Protein AF-A0A7W8EMI9-F1 (afdb_monomer)

Foldseek 3Di:
DDDPVVVVVVVVVVVVVVVVVVVVVVVVVVVVVVVVVVVVVVVVVVVVVLVVQLVVLVVQLVVCVVVVHPCSNVSNVVSCVVVVNDDDPPDDPVNVVVVVVQVVCVVVVNRPPPPDDPDDWDADPVPRDIDDDDDDDDDPPPQQADPPHGDGPDPPDDDDDPDDDDDDD

Radius of gyration: 30.93 Å; Cα contacts (8 Å, |Δi|>4): 67; chains: 1; bounding box: 79×54×85 Å

Secondary structure (DSSP, 8-state):
---HHHHHHHHHHHHHHHHHHHHHHHHHHHHHHHHHHHHHHHHHHHHHHHHHHHHHHHHHHHHHHHTT-S-TTHHHHHHHHHTT-SPPTT--HHHHHHHHHHHHHHHTT--------SS-EEE-TTT--EEE--SS-----SS-B-TTT--B--SSS------------

Solvent-accessible surface area (backbone atoms only — not comparable to full-atom values): 10475 Å² total; per-residue (Å²): 132,87,59,66,69,61,56,50,54,51,50,53,51,51,51,53,52,49,53,53,48,55,51,50,53,51,50,51,54,49,53,51,53,51,50,52,53,51,54,49,51,51,51,50,52,50,54,51,52,53,50,52,52,50,51,49,23,48,53,50,22,57,52,29,49,78,71,65,48,97,62,29,58,54,53,40,50,50,50,29,51,76,69,71,63,55,83,57,91,90,65,49,70,70,55,56,51,50,53,50,52,53,50,48,21,56,75,70,71,49,61,69,82,79,78,67,74,95,74,74,71,52,64,39,89,89,76,64,52,73,48,77,66,90,67,94,75,90,70,79,63,90,64,53,42,42,94,86,75,63,49,71,70,71,93,84,69,88,78,85,79,83,81,82,80,81,83,80,130

pLDDT: mean 76.9, std 22.81, range [31.03, 98.5]

Sequence (169 aa):
MMSRARFDGLREHAQAALLVHEAAELAGIVDELLAEVASSRVRESLTRADYIALLAAARATIAADGCGEAAPLTFVRWELERHGQLPADGVTAARVLADAAATRALLDGSLPDVVCPPGVGWSCRGCGHAMLTAGIDVQPPESRLCPRCAHPADSSQTGVRLVRMEVGT

Mean predicted aligned error: 16.59 Å

Organism: NCBI:txid714136

Structure (mmCIF, N/CA/C/O backbone):
data_AF-A0A7W8EMI9-F1
#
_entry.id   AF-A0A7W8EMI9-F1
#
loop_
_atom_site.group_PDB
_atom_site.id
_atom_site.type_symbol
_atom_site.label_atom_id
_atom_site.label_alt_id
_atom_site.label_comp_id
_atom_site.label_asym_id
_atom_site.label_entity_id
_atom_site.label_seq_id
_atom_site.pdbx_PDB_ins_code
_atom_site.Cartn_x
_atom_site.Cartn_y
_atom_site.Cartn_z
_atom_site.occupancy
_atom_site.B_iso_or_equiv
_atom_site.auth_seq_id
_atom_site.auth_comp_id
_atom_site.auth_asym_id
_atom_site.auth_atom_id
_atom_site.pdbx_PDB_model_num
ATOM 1 N N . MET A 1 1 ? 45.961 6.558 -57.500 1.00 53.00 1 MET A N 1
ATOM 2 C CA . MET A 1 1 ? 44.549 6.130 -57.584 1.00 53.00 1 MET A CA 1
ATOM 3 C C . MET A 1 1 ? 44.347 5.016 -56.562 1.00 53.00 1 MET A C 1
ATOM 5 O O . MET A 1 1 ? 44.874 3.931 -56.757 1.00 53.00 1 MET A O 1
ATOM 9 N N . MET A 1 2 ? 43.737 5.311 -55.410 1.00 61.94 2 MET A N 1
ATOM 10 C CA . MET A 1 2 ? 43.424 4.289 -54.394 1.00 61.94 2 MET A CA 1
ATOM 11 C C . MET A 1 2 ? 42.338 3.349 -54.952 1.00 61.94 2 MET A C 1
ATOM 13 O O . MET A 1 2 ? 41.381 3.831 -55.556 1.00 61.94 2 MET A O 1
ATOM 17 N N . SER A 1 3 ? 42.500 2.028 -54.811 1.00 84.38 3 SER A N 1
ATOM 18 C CA . SER A 1 3 ? 41.587 1.038 -55.403 1.00 84.38 3 SER A CA 1
ATOM 19 C C . SER A 1 3 ? 40.252 0.981 -54.650 1.00 84.38 3 SER A C 1
ATOM 21 O O . SER A 1 3 ? 40.224 0.997 -53.421 1.00 84.38 3 SER A O 1
ATOM 23 N N . ARG A 1 4 ? 39.136 0.892 -55.389 1.00 81.06 4 ARG A N 1
ATOM 24 C CA . ARG A 1 4 ? 37.766 0.774 -54.842 1.00 81.06 4 ARG A CA 1
ATOM 25 C C . ARG A 1 4 ? 37.643 -0.327 -53.780 1.00 81.06 4 ARG A C 1
ATOM 27 O O . ARG A 1 4 ? 37.113 -0.065 -52.713 1.00 81.06 4 ARG A O 1
ATOM 34 N N . ALA A 1 5 ? 38.293 -1.471 -54.003 1.00 83.75 5 ALA A N 1
ATOM 35 C CA . ALA A 1 5 ? 38.333 -2.591 -53.061 1.00 83.75 5 ALA A CA 1
ATOM 36 C C . ALA A 1 5 ? 38.837 -2.218 -51.651 1.00 83.75 5 ALA A C 1
ATOM 38 O O . ALA A 1 5 ? 38.376 -2.777 -50.661 1.00 83.75 5 ALA A O 1
ATOM 39 N N . ARG A 1 6 ? 39.763 -1.254 -51.528 1.00 85.19 6 ARG A N 1
ATOM 40 C CA . ARG A 1 6 ? 40.235 -0.789 -50.215 1.00 85.19 6 ARG A CA 1
ATOM 41 C C . ARG A 1 6 ? 39.171 0.034 -49.488 1.00 85.19 6 ARG A C 1
ATOM 43 O O . ARG A 1 6 ? 39.047 -0.073 -48.273 1.00 85.19 6 ARG A O 1
ATOM 50 N N . PHE A 1 7 ? 38.436 0.871 -50.215 1.00 81.88 7 PHE A N 1
ATOM 51 C CA . PHE A 1 7 ? 37.356 1.665 -49.632 1.00 81.88 7 PHE A CA 1
ATOM 52 C C . PHE A 1 7 ? 36.160 0.796 -49.250 1.00 81.88 7 PHE A C 1
ATOM 54 O O . PHE A 1 7 ? 35.588 1.017 -48.187 1.00 81.88 7 PHE A O 1
ATOM 61 N N . ASP A 1 8 ? 35.838 -0.217 -50.055 1.00 89.62 8 ASP A N 1
ATOM 62 C CA . ASP A 1 8 ? 34.774 -1.174 -49.741 1.00 89.62 8 ASP A CA 1
ATOM 63 C C . ASP A 1 8 ? 35.103 -1.958 -48.458 1.00 89.62 8 ASP A C 1
ATOM 65 O O . ASP A 1 8 ? 34.282 -1.997 -47.545 1.00 89.62 8 ASP A O 1
ATOM 69 N N . GLY A 1 9 ? 36.347 -2.431 -48.294 1.00 88.81 9 GLY A N 1
ATOM 70 C CA . GLY A 1 9 ? 36.781 -3.077 -47.046 1.00 88.81 9 GLY A CA 1
ATOM 71 C C . GLY A 1 9 ? 36.742 -2.155 -45.815 1.00 88.81 9 GLY A C 1
ATOM 72 O O . GLY A 1 9 ? 36.402 -2.594 -44.718 1.00 88.81 9 GLY A O 1
ATOM 73 N N . LEU A 1 10 ? 37.034 -0.857 -45.978 1.00 86.88 10 LEU A N 1
ATOM 74 C CA . LEU A 1 10 ? 36.871 0.127 -44.897 1.00 86.88 10 LEU A CA 1
ATOM 75 C C . LEU A 1 10 ? 35.396 0.361 -44.553 1.00 86.88 10 LEU A C 1
ATOM 77 O O . LEU A 1 10 ? 35.065 0.514 -43.378 1.00 86.88 10 LEU A O 1
ATOM 81 N N . ARG A 1 11 ? 34.513 0.383 -45.557 1.00 86.94 11 ARG A N 1
ATOM 82 C CA . ARG A 1 11 ? 33.068 0.537 -45.357 1.00 86.94 11 ARG A CA 1
ATOM 83 C C . ARG A 1 11 ? 32.489 -0.660 -44.610 1.00 86.94 11 ARG A C 1
ATOM 85 O O . ARG A 1 11 ? 31.764 -0.452 -43.643 1.00 86.94 11 ARG A O 1
ATOM 92 N N . GLU A 1 12 ? 32.831 -1.875 -45.020 1.00 92.62 12 GLU A N 1
ATOM 93 C CA . GLU A 1 12 ? 32.396 -3.106 -44.350 1.00 92.62 12 GLU A CA 1
ATOM 94 C C . GLU A 1 12 ? 32.864 -3.138 -42.893 1.00 92.62 12 GLU A C 1
ATOM 96 O O . GLU A 1 12 ? 32.072 -3.405 -41.990 1.00 92.62 12 GLU A O 1
ATOM 101 N N . HIS A 1 13 ? 34.126 -2.781 -42.642 1.00 87.69 13 HIS A N 1
ATOM 102 C CA . HIS A 1 13 ? 34.658 -2.720 -41.284 1.00 87.69 13 HIS A CA 1
ATOM 103 C C . HIS A 1 13 ? 33.949 -1.664 -40.423 1.00 87.69 13 HIS A C 1
ATOM 105 O O . HIS A 1 13 ? 33.586 -1.944 -39.282 1.00 87.69 13 HIS A O 1
ATOM 111 N N . ALA A 1 14 ? 33.702 -0.467 -40.967 1.00 85.06 14 ALA A N 1
ATOM 112 C CA . ALA A 1 14 ? 32.978 0.590 -40.262 1.00 85.06 14 ALA A CA 1
ATOM 113 C C . ALA A 1 14 ? 31.526 0.191 -39.946 1.00 85.06 14 ALA A C 1
ATOM 115 O O . ALA A 1 14 ? 31.039 0.470 -38.853 1.00 85.06 14 ALA A O 1
ATOM 116 N N . GLN A 1 15 ? 30.847 -0.493 -40.870 1.00 91.38 15 GLN A N 1
ATOM 117 C CA . GLN A 1 15 ? 29.494 -1.009 -40.647 1.00 91.38 15 GLN A CA 1
ATOM 118 C C . GLN A 1 15 ? 29.471 -2.098 -39.570 1.00 91.38 15 GLN A C 1
ATOM 120 O O . GLN A 1 15 ? 28.616 -2.061 -38.689 1.00 91.38 15 GLN A O 1
ATOM 125 N N . ALA A 1 16 ? 30.427 -3.030 -39.596 1.00 91.00 16 ALA A N 1
ATOM 126 C CA . ALA A 1 16 ? 30.549 -4.049 -38.559 1.00 91.00 16 ALA A CA 1
ATOM 127 C C . ALA A 1 16 ? 30.807 -3.426 -37.176 1.00 91.00 16 ALA A C 1
ATOM 129 O O . ALA A 1 16 ? 30.185 -3.829 -36.196 1.00 91.00 16 ALA A O 1
ATOM 130 N N . ALA A 1 17 ? 31.673 -2.412 -37.098 1.00 88.94 17 ALA A N 1
ATOM 131 C CA . ALA A 1 17 ? 31.949 -1.700 -35.852 1.00 88.94 17 ALA A CA 1
ATOM 132 C C . ALA A 1 17 ? 30.714 -0.957 -35.313 1.00 88.94 17 ALA A C 1
ATOM 134 O O . ALA A 1 17 ? 30.456 -1.008 -34.111 1.00 88.94 17 ALA A O 1
ATOM 135 N N . LEU A 1 18 ? 29.931 -0.314 -36.189 1.00 90.69 18 LEU A N 1
ATOM 136 C CA . LEU A 1 18 ? 28.692 0.365 -35.800 1.00 90.69 18 LEU A CA 1
ATOM 137 C C . LEU A 1 18 ? 27.659 -0.623 -35.242 1.00 90.69 18 LEU A C 1
ATOM 139 O O . LEU A 1 18 ? 27.117 -0.379 -34.173 1.00 90.69 18 LEU A O 1
ATOM 143 N N . LEU A 1 19 ? 27.449 -1.763 -35.906 1.00 92.44 19 LEU A N 1
ATOM 144 C CA . LEU A 1 19 ? 26.511 -2.790 -35.437 1.00 92.44 19 LEU A CA 1
ATOM 145 C C . LEU A 1 19 ? 26.901 -3.354 -34.066 1.00 92.44 19 LEU A C 1
ATOM 147 O O . LEU A 1 19 ? 26.037 -3.598 -33.230 1.00 92.44 19 LEU A O 1
ATOM 151 N N . VAL A 1 20 ? 28.200 -3.554 -33.817 1.00 92.94 20 VAL A N 1
ATOM 152 C CA . VAL A 1 20 ? 28.690 -3.987 -32.499 1.00 92.94 20 VAL A CA 1
ATOM 153 C C . VAL A 1 20 ? 28.437 -2.910 -31.443 1.00 92.94 20 VAL A C 1
ATOM 155 O O . VAL A 1 20 ? 28.056 -3.244 -30.324 1.00 92.94 20 VAL A O 1
ATOM 158 N N . HIS A 1 21 ? 28.620 -1.634 -31.788 1.00 92.44 21 HIS A N 1
ATOM 159 C CA . HIS A 1 21 ? 28.352 -0.526 -30.875 1.00 92.44 21 HIS A CA 1
ATOM 160 C C . HIS A 1 21 ? 26.860 -0.405 -30.538 1.00 92.44 21 HIS A C 1
ATOM 162 O O . HIS A 1 21 ? 26.515 -0.376 -29.361 1.00 92.44 21 HIS A O 1
ATOM 168 N N . GLU A 1 22 ? 25.987 -0.429 -31.547 1.00 93.94 22 GLU A N 1
ATOM 169 C CA . GLU A 1 22 ? 24.529 -0.404 -31.372 1.00 93.94 22 GLU A CA 1
ATOM 170 C C . GLU A 1 22 ? 24.042 -1.611 -30.556 1.00 93.94 22 GLU A C 1
ATOM 17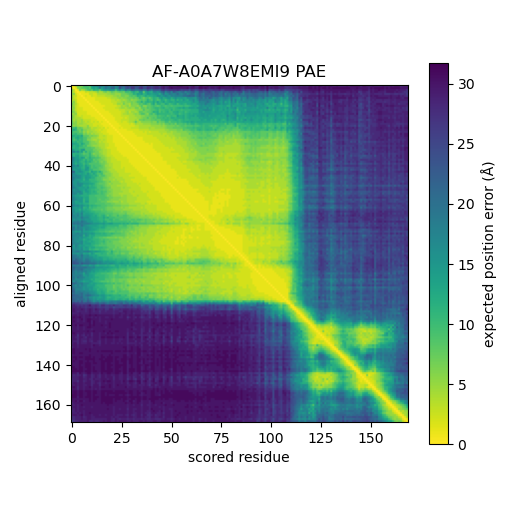2 O O . GLU A 1 22 ? 23.210 -1.471 -29.660 1.00 93.94 22 GLU A O 1
ATOM 177 N N . ALA A 1 23 ? 24.592 -2.805 -30.809 1.00 94.44 23 ALA A N 1
ATOM 178 C CA . ALA A 1 23 ? 24.267 -3.999 -30.033 1.00 94.44 23 ALA A CA 1
ATOM 179 C C . ALA A 1 23 ? 24.721 -3.885 -28.570 1.00 94.44 23 ALA A C 1
ATOM 181 O O . ALA A 1 23 ? 24.005 -4.333 -27.676 1.00 94.44 23 ALA A O 1
ATOM 182 N N . ALA A 1 24 ? 25.887 -3.286 -28.315 1.00 94.38 24 ALA A N 1
ATOM 183 C CA . ALA A 1 24 ? 26.381 -3.055 -26.961 1.00 94.38 24 ALA A CA 1
ATOM 184 C C . ALA A 1 24 ? 25.537 -2.014 -26.211 1.00 94.38 24 ALA A C 1
ATOM 186 O O . ALA A 1 24 ? 25.243 -2.206 -25.033 1.00 94.38 24 ALA A O 1
ATOM 187 N N . GLU A 1 25 ? 25.113 -0.945 -26.888 1.00 95.94 25 GLU A N 1
ATOM 188 C CA . GLU A 1 25 ? 24.206 0.055 -26.319 1.00 95.94 25 GLU A CA 1
ATOM 189 C C . GLU A 1 25 ? 22.853 -0.572 -25.964 1.00 95.94 25 GLU A C 1
ATOM 191 O O . GLU A 1 25 ? 22.386 -0.442 -24.832 1.00 95.94 25 GLU A O 1
ATOM 196 N N . LEU A 1 26 ? 22.264 -1.336 -26.890 1.00 96.69 26 LEU A N 1
ATOM 197 C CA . LEU A 1 26 ? 21.006 -2.035 -26.643 1.00 96.69 26 LEU A CA 1
ATOM 198 C C . LEU A 1 26 ? 21.131 -3.048 -25.498 1.00 96.69 26 LEU A C 1
ATOM 200 O O . LEU A 1 26 ? 20.230 -3.136 -24.667 1.00 96.69 26 LEU A O 1
ATOM 204 N N . ALA A 1 27 ? 22.238 -3.791 -25.428 1.00 96.50 27 ALA A N 1
ATOM 205 C CA . ALA A 1 27 ? 22.502 -4.704 -24.319 1.00 96.50 27 ALA A CA 1
ATOM 206 C C . ALA A 1 27 ? 22.577 -3.958 -22.978 1.00 96.50 27 ALA A C 1
ATOM 208 O O . ALA A 1 27 ? 21.964 -4.401 -22.011 1.00 96.50 27 ALA A O 1
ATOM 209 N N . GLY A 1 28 ? 23.237 -2.795 -22.941 1.00 97.38 28 GLY A N 1
ATOM 210 C CA . GLY A 1 28 ? 23.291 -1.946 -21.750 1.00 97.38 28 GLY A CA 1
ATOM 211 C C . GLY A 1 28 ? 21.908 -1.482 -21.285 1.00 97.38 28 GLY A C 1
ATOM 212 O O . GLY A 1 28 ? 21.595 -1.589 -20.101 1.00 97.38 28 GLY A O 1
ATOM 213 N N . ILE A 1 29 ? 21.052 -1.047 -22.215 1.00 97.62 29 ILE A N 1
ATOM 214 C CA . ILE A 1 29 ? 19.664 -0.660 -21.908 1.00 97.62 29 ILE A CA 1
ATOM 215 C C . ILE A 1 29 ? 18.869 -1.857 -21.370 1.00 97.62 29 ILE A C 1
ATOM 217 O O . ILE A 1 29 ? 18.119 -1.728 -20.403 1.00 97.62 29 ILE A O 1
ATOM 221 N N . VAL A 1 30 ? 19.016 -3.035 -21.983 1.00 97.88 30 VAL A N 1
ATOM 222 C CA . VAL A 1 30 ? 18.334 -4.251 -21.520 1.00 97.88 30 VAL A CA 1
ATOM 223 C C . VAL A 1 30 ? 18.779 -4.618 -20.104 1.00 97.88 30 VAL A C 1
ATOM 225 O O . VAL A 1 30 ? 17.923 -4.924 -19.276 1.00 97.88 30 VAL A O 1
ATOM 228 N N . ASP A 1 31 ? 20.074 -4.547 -19.801 1.00 98.12 31 ASP A N 1
ATOM 229 C CA . ASP A 1 31 ? 20.599 -4.835 -18.464 1.00 98.12 31 ASP A CA 1
ATOM 230 C C . ASP A 1 31 ? 20.073 -3.847 -17.411 1.00 98.12 31 ASP A C 1
ATOM 232 O O . ASP A 1 31 ? 19.679 -4.266 -16.318 1.00 98.12 31 ASP A O 1
ATOM 236 N N . GLU A 1 32 ? 19.993 -2.556 -17.744 1.00 98.12 32 GLU A N 1
ATOM 237 C CA . GLU A 1 32 ? 19.403 -1.534 -16.873 1.00 98.12 32 GLU A CA 1
ATOM 238 C C . GLU A 1 32 ? 17.922 -1.830 -16.586 1.00 98.12 32 GLU A C 1
ATOM 240 O O . GLU A 1 32 ? 17.515 -1.916 -15.424 1.00 98.12 32 GLU A O 1
ATOM 245 N N . LEU A 1 33 ? 17.127 -2.104 -17.624 1.00 98.25 33 LEU A N 1
ATOM 246 C CA . LEU A 1 33 ? 15.710 -2.448 -17.472 1.00 98.25 33 LEU A CA 1
ATOM 247 C C . LEU A 1 33 ? 15.511 -3.740 -16.665 1.00 98.25 33 LEU A C 1
ATOM 249 O O . LEU A 1 33 ? 14.596 -3.835 -15.841 1.00 98.25 33 LEU A O 1
ATOM 253 N N . LEU A 1 34 ? 16.364 -4.747 -16.864 1.00 98.31 34 LEU A N 1
ATOM 254 C CA . LEU A 1 34 ? 16.325 -5.981 -16.078 1.00 98.31 34 LEU A CA 1
ATOM 255 C C . LEU A 1 34 ? 16.650 -5.717 -14.603 1.00 98.31 34 LEU A C 1
ATOM 257 O O . LEU A 1 34 ? 15.984 -6.282 -13.727 1.00 98.31 34 LEU A O 1
ATOM 261 N N . ALA A 1 35 ? 17.613 -4.840 -14.315 1.00 97.75 35 ALA A N 1
ATOM 262 C CA . ALA A 1 35 ? 17.936 -4.432 -12.952 1.00 97.75 35 ALA A CA 1
ATOM 263 C C . ALA A 1 35 ? 16.763 -3.688 -12.287 1.00 97.75 35 ALA A C 1
ATOM 265 O O . ALA A 1 35 ? 16.419 -3.977 -11.134 1.00 97.75 35 ALA A O 1
ATOM 266 N N . GLU A 1 36 ? 16.087 -2.794 -13.009 1.00 98.25 36 GLU A N 1
ATOM 267 C CA . GLU A 1 36 ? 14.900 -2.089 -12.513 1.00 98.25 36 GLU A CA 1
ATOM 268 C C . GLU A 1 36 ? 13.725 -3.032 -12.227 1.00 98.25 36 GLU A C 1
ATOM 270 O O . GLU A 1 36 ? 13.061 -2.917 -11.186 1.00 98.25 36 GLU A O 1
ATOM 275 N N . VAL A 1 37 ? 13.480 -4.002 -13.114 1.00 98.50 37 VAL A N 1
ATOM 276 C CA . VAL A 1 37 ? 12.451 -5.033 -12.915 1.00 98.50 37 VAL A CA 1
ATOM 277 C C . VAL A 1 37 ? 12.785 -5.893 -11.701 1.00 98.50 37 VAL A C 1
ATOM 279 O O . VAL A 1 37 ? 11.902 -6.162 -10.881 1.00 98.50 37 VAL A O 1
ATOM 282 N N . ALA A 1 38 ? 14.045 -6.303 -11.544 1.00 97.88 38 ALA A N 1
ATOM 283 C CA . ALA A 1 38 ? 14.481 -7.077 -10.387 1.00 97.88 38 ALA A CA 1
ATOM 284 C C . ALA A 1 38 ? 14.274 -6.294 -9.079 1.00 97.88 38 ALA A C 1
ATOM 286 O O . ALA A 1 38 ? 13.650 -6.806 -8.147 1.00 97.88 38 ALA A O 1
ATOM 287 N N . SER A 1 39 ? 14.707 -5.031 -9.034 1.00 97.44 39 SER A N 1
ATOM 288 C CA . SER A 1 39 ? 14.505 -4.137 -7.886 1.00 97.44 39 SER A CA 1
ATOM 289 C C . SER A 1 39 ? 13.020 -3.951 -7.552 1.00 97.44 39 SER A C 1
ATOM 291 O O . SER A 1 39 ? 12.605 -4.027 -6.392 1.00 97.44 39 SER A O 1
ATOM 293 N N . SER A 1 40 ? 12.180 -3.774 -8.571 1.00 97.50 40 SER A N 1
ATOM 294 C CA . SER A 1 40 ? 10.737 -3.605 -8.390 1.00 97.50 40 SER A CA 1
ATOM 295 C C . SER A 1 40 ? 10.066 -4.869 -7.855 1.00 97.50 40 SER A C 1
ATOM 297 O O . SER A 1 40 ? 9.261 -4.767 -6.932 1.00 97.50 40 SER A O 1
ATOM 299 N N . ARG A 1 41 ? 10.461 -6.057 -8.326 1.00 97.56 41 ARG A N 1
ATOM 300 C CA . ARG A 1 41 ? 9.962 -7.340 -7.798 1.00 97.56 41 ARG A CA 1
ATOM 301 C C . ARG A 1 41 ? 10.375 -7.588 -6.351 1.00 97.56 41 ARG A C 1
ATOM 303 O O . ARG A 1 41 ? 9.588 -8.139 -5.582 1.00 97.56 41 ARG A O 1
ATOM 310 N N . VAL A 1 42 ? 11.587 -7.188 -5.967 1.00 98.12 42 VAL A N 1
ATOM 311 C CA . VAL A 1 42 ? 12.032 -7.271 -4.567 1.00 98.12 42 VAL A CA 1
ATOM 312 C C . VAL A 1 42 ? 11.172 -6.363 -3.691 1.00 98.12 42 VAL A C 1
ATOM 314 O O . VAL A 1 42 ? 10.633 -6.830 -2.690 1.00 98.12 42 VAL A O 1
ATOM 317 N N . ARG A 1 43 ? 10.973 -5.100 -4.091 1.00 97.69 43 ARG A N 1
ATOM 318 C CA . ARG A 1 43 ? 10.104 -4.163 -3.359 1.00 97.69 43 ARG A CA 1
ATOM 319 C C . ARG A 1 43 ? 8.670 -4.676 -3.249 1.00 97.69 43 ARG A C 1
ATOM 321 O O . ARG A 1 43 ? 8.124 -4.679 -2.154 1.00 97.69 43 ARG A O 1
ATOM 328 N N . GLU A 1 44 ? 8.097 -5.173 -4.343 1.00 97.94 44 GLU A N 1
ATOM 329 C CA . GLU A 1 44 ? 6.760 -5.777 -4.345 1.00 97.94 44 GLU A CA 1
ATOM 330 C C . GLU A 1 44 ? 6.677 -6.953 -3.367 1.00 97.94 44 GLU A C 1
ATOM 332 O O . GLU A 1 44 ? 5.746 -7.030 -2.569 1.00 97.94 44 GLU A O 1
ATOM 337 N N . SER A 1 45 ? 7.664 -7.853 -3.396 1.00 98.19 45 SER A N 1
ATOM 338 C CA . SER A 1 45 ? 7.692 -9.026 -2.518 1.00 98.19 45 SER A CA 1
ATOM 339 C C . SER A 1 45 ? 7.743 -8.629 -1.042 1.00 98.19 45 SER A C 1
ATOM 341 O O . SER A 1 45 ? 7.029 -9.220 -0.232 1.00 98.19 45 SER A O 1
ATOM 343 N N . LEU A 1 46 ? 8.535 -7.607 -0.702 1.00 96.75 46 LEU A N 1
ATOM 344 C CA . LEU A 1 46 ? 8.608 -7.059 0.654 1.00 96.75 46 LEU A CA 1
ATOM 345 C C . LEU A 1 46 ? 7.278 -6.418 1.068 1.00 96.75 46 LEU A C 1
ATOM 347 O O . LEU A 1 46 ? 6.703 -6.815 2.076 1.00 96.75 46 LEU A O 1
ATOM 351 N N . THR A 1 47 ? 6.724 -5.520 0.249 1.00 96.06 47 THR A N 1
ATOM 352 C CA . THR A 1 47 ? 5.429 -4.879 0.534 1.00 96.06 47 THR A CA 1
ATOM 353 C C . THR A 1 47 ? 4.299 -5.901 0.662 1.00 96.06 47 THR A C 1
ATOM 355 O O . THR A 1 47 ? 3.421 -5.759 1.513 1.00 96.06 47 THR A O 1
ATOM 358 N N . ARG A 1 48 ? 4.314 -6.962 -0.150 1.00 97.69 48 ARG A N 1
ATOM 359 C CA . ARG A 1 48 ? 3.329 -8.042 -0.068 1.00 97.69 48 ARG A CA 1
ATOM 360 C C . ARG A 1 48 ? 3.456 -8.825 1.236 1.00 97.69 48 ARG A C 1
ATOM 362 O O . ARG A 1 48 ? 2.431 -9.170 1.819 1.00 97.69 48 ARG A O 1
ATOM 369 N N . ALA A 1 49 ? 4.678 -9.109 1.681 1.00 96.62 49 ALA A N 1
ATOM 370 C CA . ALA A 1 49 ? 4.914 -9.774 2.958 1.00 96.62 49 ALA A CA 1
ATOM 371 C C . ALA A 1 49 ? 4.405 -8.919 4.130 1.00 96.62 49 ALA A C 1
ATOM 373 O O . ALA A 1 49 ? 3.650 -9.426 4.960 1.00 96.62 49 ALA A O 1
ATOM 374 N N . ASP A 1 50 ? 4.727 -7.624 4.133 1.00 95.38 50 ASP A N 1
ATOM 375 C CA . ASP A 1 50 ? 4.280 -6.671 5.156 1.00 95.38 50 ASP A CA 1
ATOM 376 C C . ASP A 1 50 ? 2.746 -6.561 5.190 1.00 95.38 50 ASP A C 1
ATOM 378 O O . ASP A 1 50 ? 2.124 -6.647 6.251 1.00 95.38 50 ASP A O 1
ATOM 382 N N . TYR A 1 51 ? 2.104 -6.463 4.020 1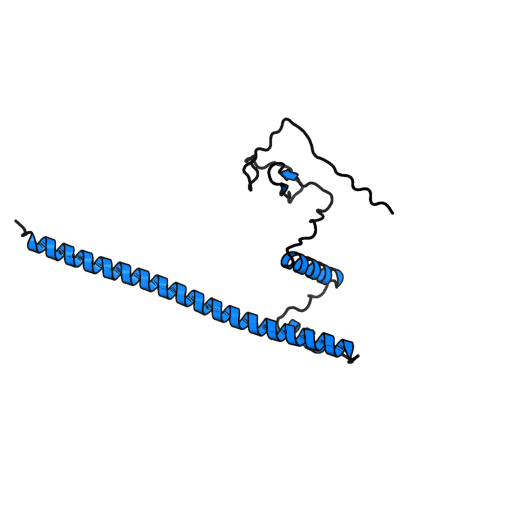.00 95.19 51 TYR A N 1
ATOM 383 C CA . TYR A 1 51 ? 0.644 -6.439 3.919 1.00 95.19 51 TYR A CA 1
ATOM 384 C C . TYR A 1 51 ? -0.003 -7.712 4.481 1.00 95.19 51 TYR A C 1
ATOM 386 O O . TYR A 1 51 ? -1.000 -7.634 5.200 1.00 95.19 51 TYR A O 1
ATOM 394 N N . ILE A 1 52 ? 0.549 -8.889 4.169 1.00 97.75 52 ILE A N 1
ATOM 395 C CA . ILE A 1 52 ? 0.029 -10.165 4.677 1.00 97.75 52 ILE A CA 1
ATOM 396 C C . ILE A 1 52 ? 0.143 -10.224 6.205 1.00 97.75 52 ILE A C 1
ATOM 398 O O . ILE A 1 52 ? -0.809 -10.661 6.856 1.00 97.75 52 ILE A O 1
ATOM 402 N N . ALA A 1 53 ? 1.264 -9.770 6.773 1.00 96.56 53 ALA A N 1
ATOM 403 C CA . ALA A 1 53 ? 1.468 -9.727 8.219 1.00 96.56 53 ALA A CA 1
ATOM 404 C C . ALA A 1 53 ? 0.447 -8.801 8.901 1.00 96.56 53 ALA A C 1
ATOM 406 O O . ALA A 1 53 ? -0.284 -9.230 9.798 1.00 96.56 53 ALA A O 1
ATOM 407 N N . LEU A 1 54 ? 0.292 -7.574 8.392 1.00 96.75 54 LEU A N 1
ATOM 408 C CA . LEU A 1 54 ? -0.674 -6.610 8.921 1.00 96.75 54 LEU A CA 1
ATOM 409 C C . LEU A 1 54 ? -2.124 -7.109 8.796 1.00 96.75 54 LEU A C 1
ATOM 411 O O . LEU A 1 54 ? -2.905 -6.989 9.743 1.00 96.75 54 LEU A O 1
ATOM 415 N N . LEU A 1 55 ? -2.495 -7.711 7.662 1.00 97.38 55 LEU A N 1
ATOM 416 C CA . LEU A 1 55 ? -3.828 -8.288 7.466 1.00 97.38 55 LEU A CA 1
ATOM 417 C C . LEU A 1 55 ? -4.089 -9.446 8.438 1.00 97.38 55 LEU A C 1
ATOM 419 O O . LEU A 1 55 ? -5.193 -9.562 8.977 1.00 97.38 55 LEU A O 1
ATOM 423 N N . ALA A 1 56 ? -3.095 -10.304 8.674 1.00 97.88 56 ALA A N 1
ATOM 424 C CA . ALA A 1 56 ? -3.202 -11.387 9.644 1.00 97.88 56 ALA A CA 1
ATOM 425 C C . ALA A 1 56 ? -3.397 -10.845 11.069 1.00 97.88 56 ALA A C 1
ATOM 427 O O . ALA A 1 56 ? -4.313 -11.293 11.764 1.00 97.88 56 ALA A O 1
ATOM 428 N N . ALA A 1 57 ? -2.618 -9.838 11.473 1.00 97.81 57 ALA A N 1
ATOM 429 C CA . ALA A 1 57 ? -2.754 -9.188 12.773 1.00 97.81 57 ALA A CA 1
ATOM 430 C C . ALA A 1 57 ? -4.123 -8.511 12.949 1.00 97.81 57 ALA A C 1
ATOM 432 O O . ALA A 1 57 ? -4.773 -8.700 13.977 1.00 97.81 57 ALA A O 1
ATOM 433 N N . ALA A 1 58 ? -4.614 -7.797 11.931 1.00 97.44 58 ALA A N 1
ATOM 434 C CA . ALA A 1 58 ? -5.937 -7.174 11.961 1.00 97.44 58 ALA A CA 1
ATOM 435 C C . ALA A 1 58 ? -7.057 -8.218 12.112 1.00 97.44 58 ALA A C 1
ATOM 437 O O . ALA A 1 58 ? -7.962 -8.050 12.930 1.00 97.44 58 ALA A O 1
ATOM 438 N N . ARG A 1 59 ? -6.980 -9.336 11.376 1.00 98.06 59 ARG A N 1
ATOM 439 C CA . ARG A 1 59 ? -7.945 -10.443 11.503 1.00 98.06 59 ARG A CA 1
ATOM 440 C C . ARG A 1 59 ? -7.900 -11.087 12.888 1.00 98.06 59 ARG A C 1
ATOM 442 O O . ARG A 1 59 ? -8.959 -11.379 13.439 1.00 98.06 59 ARG A O 1
ATOM 449 N N . ALA A 1 60 ? -6.707 -11.285 13.449 1.00 97.75 60 ALA A N 1
ATOM 450 C CA . ALA A 1 60 ? -6.540 -11.804 14.804 1.00 97.75 60 ALA A CA 1
ATOM 451 C C . ALA A 1 60 ? -7.164 -10.864 15.844 1.00 97.75 60 ALA A C 1
ATOM 453 O O . ALA A 1 60 ? -7.873 -11.324 16.734 1.00 97.75 60 ALA A O 1
ATOM 454 N N . THR A 1 61 ? -6.974 -9.553 15.687 1.00 97.81 61 THR A N 1
ATOM 455 C CA . THR A 1 61 ? -7.577 -8.540 16.556 1.00 97.81 61 THR A CA 1
ATOM 456 C C . THR A 1 61 ? -9.101 -8.576 16.531 1.00 97.81 61 THR A C 1
ATOM 458 O O . THR A 1 61 ? -9.710 -8.600 17.596 1.00 97.81 61 THR A O 1
ATOM 461 N N . ILE A 1 62 ? -9.725 -8.636 15.351 1.00 98.19 62 ILE A N 1
ATOM 462 C CA . ILE A 1 62 ? -11.192 -8.719 15.249 1.00 98.19 62 ILE A CA 1
ATOM 463 C C . ILE A 1 62 ? -11.725 -10.011 15.888 1.00 98.19 62 ILE A C 1
ATOM 465 O O . ILE A 1 62 ? -12.752 -9.988 16.561 1.00 98.19 62 ILE A O 1
ATOM 469 N N . ALA A 1 63 ? -11.025 -11.137 15.714 1.00 98.00 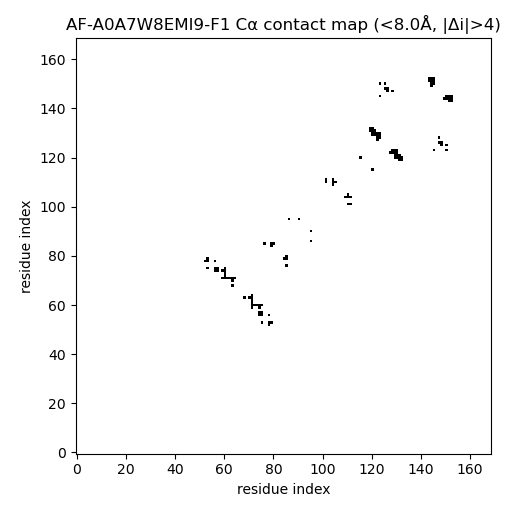63 ALA A N 1
ATOM 470 C CA . ALA A 1 63 ? -11.415 -12.400 16.340 1.00 98.00 63 ALA A CA 1
ATOM 471 C C . ALA A 1 63 ? -11.281 -12.358 17.873 1.00 98.00 63 ALA A C 1
ATOM 473 O O . ALA A 1 63 ? -12.188 -12.792 18.577 1.00 98.00 63 ALA A O 1
ATOM 474 N N . ALA A 1 64 ? -10.174 -11.814 18.386 1.00 97.00 64 ALA A N 1
ATOM 475 C CA . ALA A 1 64 ? -9.932 -11.670 19.819 1.00 97.00 64 ALA A CA 1
ATOM 476 C C . ALA A 1 64 ? -10.971 -10.752 20.484 1.00 97.00 64 ALA A C 1
ATOM 478 O O . ALA A 1 64 ? -11.486 -11.084 21.551 1.00 97.0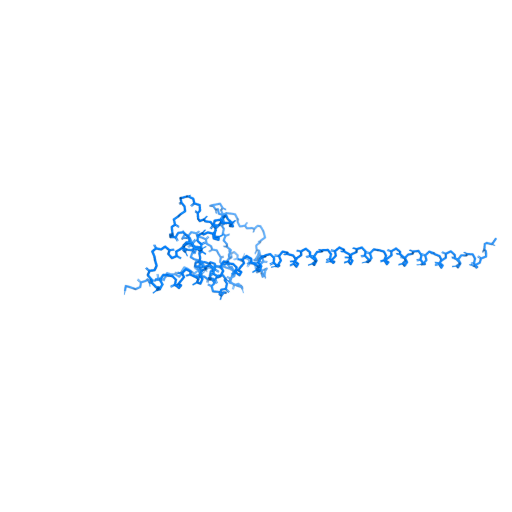0 64 ALA A O 1
ATOM 479 N N . ASP A 1 65 ? -11.320 -9.639 19.831 1.00 97.75 65 ASP A N 1
ATOM 480 C CA . ASP A 1 65 ? -12.356 -8.711 20.297 1.00 97.75 65 ASP A CA 1
ATOM 481 C C . ASP A 1 65 ? -13.729 -9.396 20.371 1.00 97.75 65 ASP A C 1
ATOM 483 O O . ASP A 1 65 ? -14.395 -9.356 21.404 1.00 97.75 65 ASP A O 1
ATOM 487 N N . GLY A 1 66 ? -14.103 -10.142 19.325 1.00 97.00 66 GLY A N 1
ATOM 488 C CA . GLY A 1 66 ? -15.351 -10.913 19.296 1.00 97.00 66 GLY A CA 1
ATOM 489 C C . GLY A 1 66 ? -15.449 -12.007 20.369 1.00 97.00 66 GLY A C 1
ATOM 490 O O . GLY A 1 66 ? -16.555 -12.366 20.772 1.00 97.00 66 GLY A O 1
ATOM 491 N N . CYS A 1 67 ? -14.315 -12.517 20.856 1.00 97.88 67 CYS A N 1
ATOM 492 C CA . CYS A 1 67 ? -14.244 -13.488 21.953 1.00 97.88 67 CYS A CA 1
ATOM 493 C C . CYS A 1 67 ? -14.134 -12.842 23.347 1.00 97.88 67 CYS A C 1
ATOM 495 O O . CYS A 1 67 ? -14.157 -13.564 24.343 1.00 97.88 67 CYS A O 1
ATOM 497 N N . GLY A 1 68 ? -14.015 -11.513 23.439 1.00 96.75 68 GLY A N 1
ATOM 498 C CA . GLY A 1 68 ? -13.854 -10.806 24.713 1.00 96.75 68 GLY A CA 1
ATOM 499 C C . GLY A 1 68 ? -12.482 -10.997 25.370 1.00 96.75 68 GLY A C 1
ATOM 500 O O . GLY A 1 68 ? -12.379 -10.935 26.595 1.00 96.75 68 GLY A O 1
ATOM 501 N N . GLU A 1 69 ? -11.433 -11.245 24.582 1.00 97.12 69 GLU A N 1
ATOM 502 C CA . GLU A 1 69 ? -10.058 -11.324 25.088 1.00 97.12 69 GLU A CA 1
ATOM 503 C C . GLU A 1 69 ? -9.626 -10.011 25.760 1.00 97.12 69 GLU A C 1
ATOM 505 O O . GLU A 1 69 ? -10.026 -8.922 25.355 1.00 97.12 69 GLU A O 1
ATOM 510 N N . ALA A 1 70 ? -8.754 -10.089 26.770 1.00 95.25 70 ALA A N 1
ATOM 511 C CA . ALA A 1 70 ? -8.395 -8.922 27.587 1.00 95.25 70 ALA A CA 1
ATOM 512 C C . ALA A 1 70 ? -7.572 -7.849 26.839 1.00 95.25 70 ALA A C 1
ATOM 514 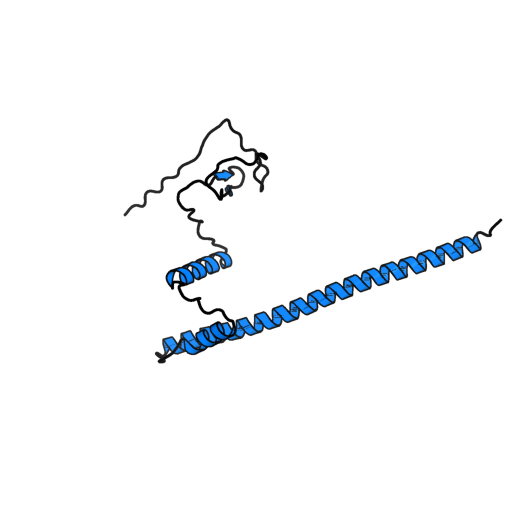O O . ALA A 1 70 ? -7.544 -6.690 27.252 1.00 95.25 70 ALA A O 1
ATOM 515 N N . ALA A 1 71 ? -6.878 -8.220 25.757 1.00 95.00 71 ALA A N 1
ATOM 516 C CA . ALA A 1 71 ? -5.996 -7.324 25.005 1.00 95.00 71 ALA A CA 1
ATOM 517 C C . ALA A 1 71 ? -6.050 -7.588 23.483 1.00 95.00 71 ALA A C 1
ATOM 519 O O . ALA A 1 71 ? -5.041 -7.966 22.876 1.00 95.00 71 ALA A O 1
ATOM 520 N N . PRO A 1 72 ? -7.204 -7.363 22.829 1.00 95.50 72 PRO A N 1
ATOM 521 C CA . PRO A 1 72 ? -7.434 -7.775 21.442 1.00 95.50 72 PRO A CA 1
ATOM 522 C C . PRO A 1 72 ? -6.547 -7.025 20.436 1.00 95.50 72 PRO A C 1
ATOM 524 O O . PRO A 1 72 ? -6.212 -7.539 19.370 1.00 95.50 72 PRO A O 1
ATOM 527 N N . LEU A 1 73 ? -6.088 -5.822 20.788 1.00 96.88 73 LEU A N 1
ATOM 528 C CA . LEU A 1 73 ? -5.253 -4.973 19.930 1.00 96.88 73 LEU A CA 1
ATOM 529 C C . LEU A 1 73 ? -3.758 -5.330 19.960 1.00 96.88 73 LEU A C 1
ATOM 531 O O . LEU A 1 73 ? -2.982 -4.686 19.257 1.00 96.88 73 LEU A O 1
ATOM 535 N N . THR A 1 74 ? -3.339 -6.318 20.760 1.00 96.38 74 THR A N 1
ATOM 536 C CA . THR A 1 74 ? -1.916 -6.658 20.967 1.00 96.38 74 THR A CA 1
ATOM 537 C C . THR A 1 74 ? -1.176 -6.899 19.651 1.00 96.38 74 THR A C 1
ATOM 539 O O . THR A 1 74 ? -0.132 -6.295 19.417 1.00 96.38 74 THR A O 1
ATOM 542 N N . PHE A 1 75 ? -1.737 -7.727 18.766 1.00 93.00 75 PHE A N 1
ATOM 543 C CA . PHE A 1 75 ? -1.082 -8.091 17.508 1.00 93.00 75 PHE A CA 1
ATOM 544 C C . PHE A 1 75 ? -1.013 -6.927 16.519 1.00 93.00 75 PHE A C 1
ATOM 546 O O . PHE A 1 75 ? 0.052 -6.659 15.971 1.00 93.00 75 PHE A O 1
ATOM 553 N N . VAL A 1 76 ? -2.117 -6.198 16.315 1.00 96.75 76 VAL A N 1
ATOM 554 C CA . VAL A 1 76 ? -2.117 -5.056 15.385 1.00 96.75 76 VAL A CA 1
ATOM 555 C C . VAL A 1 76 ? -1.198 -3.937 15.875 1.00 96.75 76 VAL A C 1
ATOM 557 O O . VAL A 1 76 ? -0.518 -3.311 15.068 1.00 96.75 76 VAL A O 1
ATOM 560 N N . ARG A 1 77 ? -1.127 -3.710 17.195 1.00 96.56 77 ARG A N 1
ATOM 561 C CA . ARG A 1 77 ? -0.208 -2.731 17.783 1.00 96.56 77 ARG A CA 1
ATOM 562 C C . ARG A 1 77 ? 1.242 -3.116 17.516 1.00 96.56 77 ARG A C 1
ATOM 564 O O . ARG A 1 77 ? 2.004 -2.252 17.103 1.00 96.56 77 ARG A O 1
ATOM 571 N N . TRP A 1 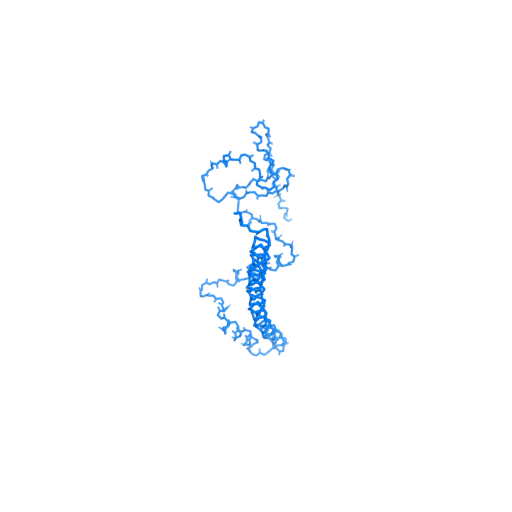78 ? 1.597 -4.383 17.732 1.00 96.00 78 TRP A N 1
ATOM 572 C CA . TRP A 1 78 ? 2.953 -4.876 17.499 1.00 96.00 78 TRP A CA 1
ATOM 573 C C . TRP A 1 78 ? 3.393 -4.700 16.041 1.00 96.00 78 TRP A C 1
ATOM 575 O O . TRP A 1 78 ? 4.486 -4.193 15.797 1.00 96.00 78 TRP A O 1
ATOM 585 N N . GLU A 1 79 ? 2.539 -5.043 15.070 1.00 96.62 79 GLU A N 1
ATOM 586 C CA . GLU A 1 79 ? 2.872 -4.842 13.651 1.00 96.62 79 GLU A CA 1
ATOM 587 C C . GLU A 1 79 ? 3.009 -3.354 13.303 1.00 96.62 79 GLU A C 1
ATOM 589 O O . GLU A 1 79 ? 3.988 -2.947 12.677 1.00 96.62 79 GLU A O 1
ATOM 594 N N . LEU A 1 80 ? 2.074 -2.505 13.745 1.00 95.88 80 LEU A N 1
ATOM 595 C CA . LEU A 1 80 ? 2.167 -1.063 13.498 1.00 95.88 80 LEU A CA 1
ATOM 596 C C . LEU A 1 80 ? 3.427 -0.455 14.129 1.00 95.88 80 LEU A C 1
ATOM 598 O O . LEU A 1 80 ? 4.071 0.387 13.508 1.00 95.88 80 LEU A O 1
ATOM 602 N N . GLU A 1 81 ? 3.807 -0.890 15.330 1.00 95.94 81 GLU A N 1
ATOM 603 C CA . GLU A 1 81 ? 5.033 -0.453 16.003 1.00 95.94 81 GLU A CA 1
ATOM 604 C C . GLU A 1 81 ? 6.284 -0.889 15.239 1.00 95.94 81 GLU A C 1
ATOM 606 O O . GLU A 1 81 ? 7.159 -0.066 14.966 1.00 95.94 81 GLU A O 1
ATOM 611 N N . ARG A 1 82 ? 6.337 -2.155 14.812 1.00 94.69 82 ARG A N 1
ATOM 612 C CA . ARG A 1 82 ? 7.431 -2.708 14.004 1.00 94.69 82 ARG A CA 1
ATOM 613 C C . ARG A 1 82 ? 7.664 -1.914 12.715 1.00 94.69 82 ARG A C 1
ATOM 615 O O . ARG A 1 82 ? 8.811 -1.770 12.292 1.00 94.69 82 ARG A O 1
ATOM 622 N N . HIS A 1 83 ? 6.599 -1.400 12.106 1.00 92.69 83 HIS A N 1
ATOM 623 C CA . HIS A 1 83 ? 6.668 -0.580 10.895 1.00 92.69 83 HIS A CA 1
ATOM 624 C C . HIS A 1 83 ? 6.795 0.930 11.164 1.00 92.69 83 HIS A C 1
ATOM 626 O O . HIS A 1 83 ? 6.873 1.704 10.210 1.00 92.69 83 HIS A O 1
ATOM 632 N N . GLY A 1 84 ? 6.820 1.372 12.428 1.00 94.25 84 GLY A N 1
ATOM 633 C CA . GLY A 1 84 ? 6.869 2.794 12.784 1.00 94.25 84 GLY A CA 1
ATOM 634 C C . GLY A 1 84 ? 5.606 3.571 12.390 1.00 94.25 84 GLY A C 1
ATOM 635 O O . GLY A 1 84 ? 5.680 4.760 12.095 1.00 94.25 84 GLY A O 1
ATOM 636 N N . GLN A 1 85 ? 4.454 2.897 12.345 1.00 93.75 85 GLN A N 1
ATOM 637 C CA . GLN A 1 85 ? 3.169 3.424 11.867 1.00 93.75 85 GLN A CA 1
ATOM 638 C C . GLN A 1 85 ? 2.137 3.638 12.983 1.00 93.75 85 GLN A C 1
ATOM 640 O O . GLN A 1 85 ? 0.951 3.834 12.708 1.00 93.75 85 GLN A O 1
ATOM 645 N N . LEU A 1 86 ? 2.552 3.601 14.251 1.00 94.25 86 LEU A N 1
ATOM 646 C CA . LEU A 1 86 ? 1.678 4.045 15.333 1.00 94.25 86 LEU A CA 1
ATOM 647 C C . LEU A 1 86 ? 1.366 5.543 15.171 1.00 94.25 86 LEU A C 1
ATOM 649 O O . LEU A 1 86 ? 2.247 6.305 14.763 1.00 94.25 86 LEU A O 1
ATOM 653 N N . PRO A 1 87 ? 0.136 5.991 15.492 1.00 91.69 87 PRO A N 1
ATOM 654 C CA . PRO A 1 87 ? -0.174 7.413 15.521 1.00 91.69 87 PRO A CA 1
ATOM 655 C C . PRO A 1 87 ? 0.823 8.156 16.412 1.00 91.69 87 PRO A C 1
ATOM 657 O O . PRO A 1 87 ? 1.055 7.750 17.550 1.00 91.69 87 PRO A O 1
ATOM 660 N N . ALA A 1 88 ? 1.406 9.232 15.885 1.00 90.31 88 ALA A N 1
ATOM 661 C CA . ALA A 1 88 ? 2.325 10.064 16.646 1.00 90.31 88 ALA A CA 1
ATOM 662 C C . ALA A 1 88 ? 1.624 10.712 17.850 1.00 90.31 88 ALA A C 1
ATOM 664 O O . ALA A 1 88 ? 0.408 10.939 17.843 1.00 90.31 88 ALA A O 1
ATOM 665 N N . ASP A 1 89 ? 2.414 11.068 18.861 1.00 89.50 89 ASP A N 1
ATOM 666 C CA . ASP A 1 89 ? 1.914 11.765 20.041 1.00 89.50 89 ASP A CA 1
ATOM 667 C C . ASP A 1 89 ? 1.194 13.066 19.651 1.00 89.50 89 ASP A C 1
ATOM 669 O O . ASP A 1 89 ? 1.653 13.841 18.810 1.00 89.50 89 ASP A O 1
ATOM 673 N N . GLY A 1 90 ? 0.032 13.306 20.262 1.00 88.38 90 GLY A N 1
ATOM 674 C CA . GLY A 1 90 ? -0.795 14.486 19.991 1.00 88.38 90 GLY A CA 1
ATOM 675 C C . GLY A 1 90 ? -1.723 14.370 18.776 1.00 88.38 90 GLY A C 1
ATOM 676 O O . GLY A 1 90 ? -2.580 15.238 18.593 1.00 88.38 90 GLY A O 1
ATOM 677 N N . VAL A 1 91 ? -1.636 13.300 17.978 1.00 90.44 91 VAL A N 1
ATOM 678 C CA . VAL A 1 91 ? -2.631 13.024 16.933 1.00 90.44 91 VAL A CA 1
ATOM 679 C C . VAL A 1 91 ? -3.924 12.524 17.579 1.00 90.44 91 VAL A C 1
ATOM 681 O O . VAL A 1 91 ? -3.936 11.569 18.354 1.00 90.44 91 VAL A O 1
ATOM 684 N N . THR A 1 92 ? 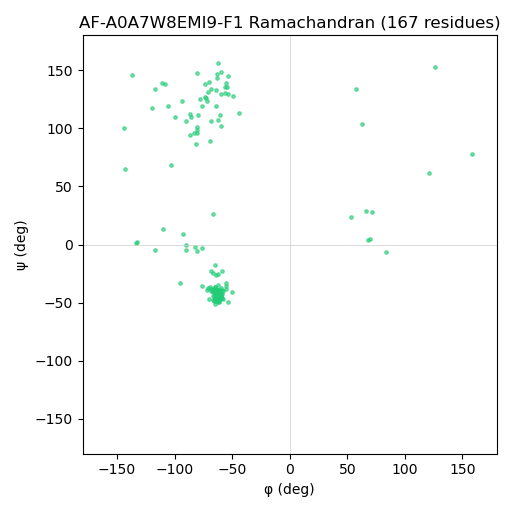-5.046 13.166 17.256 1.00 91.62 92 THR A N 1
ATOM 685 C CA . THR A 1 92 ? -6.350 12.781 17.807 1.00 91.62 92 THR A CA 1
ATOM 686 C C . THR A 1 92 ? -6.939 11.588 17.059 1.00 91.62 92 THR A C 1
ATOM 688 O O . THR A 1 92 ? -6.797 11.465 15.842 1.00 91.62 92 THR A O 1
ATOM 691 N N . ALA A 1 93 ? -7.694 10.740 17.763 1.00 91.19 93 ALA A N 1
ATOM 692 C CA . ALA A 1 93 ? -8.423 9.637 17.135 1.00 91.19 93 ALA A CA 1
ATOM 693 C C . ALA A 1 93 ? -9.360 10.126 16.013 1.00 91.19 93 ALA A C 1
ATOM 695 O O . ALA A 1 93 ? -9.437 9.505 14.959 1.00 91.19 93 ALA A O 1
ATOM 696 N N . ALA A 1 94 ? -10.012 11.281 16.202 1.00 89.62 94 ALA A N 1
ATOM 697 C CA . ALA A 1 94 ? -10.863 11.899 15.184 1.00 89.62 94 ALA A CA 1
ATOM 698 C C . ALA A 1 94 ? -10.097 12.197 13.884 1.00 89.62 94 ALA A C 1
ATOM 700 O O . ALA A 1 94 ? -10.626 11.968 12.798 1.00 89.62 94 ALA A O 1
ATOM 701 N N . ARG A 1 95 ? -8.842 12.657 13.985 1.00 90.38 95 ARG A N 1
ATOM 702 C CA . ARG A 1 95 ? -7.986 12.905 12.821 1.00 90.38 95 ARG A CA 1
ATOM 703 C C . ARG A 1 95 ? -7.629 11.608 12.098 1.00 90.38 95 ARG A C 1
ATOM 705 O O . ARG A 1 95 ? -7.813 11.541 10.888 1.00 90.38 95 ARG A O 1
ATOM 712 N N . VAL A 1 96 ? -7.198 10.579 12.832 1.00 91.75 96 VAL A N 1
ATOM 713 C CA . VAL A 1 96 ? -6.853 9.263 12.256 1.00 91.75 96 VAL A CA 1
ATOM 714 C C . VAL A 1 96 ? -8.055 8.637 11.547 1.00 91.75 96 VAL A C 1
ATOM 716 O O . VAL A 1 96 ? -7.925 8.124 10.438 1.00 91.75 96 VAL A O 1
ATOM 719 N N . LEU A 1 97 ? -9.244 8.717 12.150 1.00 92.12 97 LEU A N 1
ATOM 720 C CA . LEU A 1 97 ? -10.480 8.216 11.546 1.00 92.12 97 LEU A CA 1
ATOM 721 C C . LEU A 1 97 ? -10.871 9.002 10.288 1.00 92.12 97 LEU A C 1
ATOM 723 O O . LEU A 1 97 ? -11.291 8.396 9.303 1.00 92.12 97 LEU A O 1
ATOM 727 N N . ALA A 1 98 ? -10.708 10.328 10.296 1.00 90.56 98 ALA A N 1
ATOM 728 C CA . ALA A 1 98 ? -10.956 11.160 9.121 1.00 90.56 98 ALA A CA 1
ATOM 729 C C . ALA A 1 98 ? -10.002 10.812 7.966 1.00 90.56 98 ALA A C 1
ATOM 731 O O . ALA A 1 98 ? -10.446 10.672 6.827 1.00 90.56 98 ALA A O 1
ATOM 732 N N . ASP A 1 99 ? -8.717 10.606 8.258 1.00 90.12 99 ASP A N 1
ATOM 733 C CA . ASP A 1 99 ? -7.721 10.217 7.255 1.00 90.12 99 ASP A CA 1
ATOM 734 C C . ASP A 1 99 ? -7.998 8.804 6.704 1.00 90.12 99 ASP A C 1
ATOM 736 O O . ASP A 1 99 ? -7.906 8.578 5.494 1.00 90.12 99 ASP A O 1
ATOM 740 N N . ALA A 1 100 ? -8.428 7.864 7.554 1.00 90.19 100 ALA A N 1
ATOM 741 C CA . ALA A 1 100 ? -8.851 6.530 7.126 1.00 90.19 100 ALA A CA 1
ATOM 742 C C . ALA A 1 100 ? -10.092 6.578 6.216 1.00 90.19 100 ALA A C 1
ATOM 744 O O . ALA A 1 100 ? -10.132 5.904 5.184 1.00 90.19 100 ALA A O 1
ATOM 745 N N . ALA A 1 101 ? -11.085 7.404 6.557 1.00 88.38 101 ALA A N 1
ATOM 746 C CA . ALA A 1 101 ? -12.276 7.605 5.735 1.00 88.38 101 ALA A CA 1
ATOM 747 C C . ALA A 1 101 ? -11.930 8.232 4.374 1.00 88.38 101 ALA A C 1
ATOM 749 O O . ALA A 1 101 ? -12.402 7.753 3.343 1.00 88.38 101 ALA A O 1
ATOM 750 N N . ALA A 1 102 ? -11.062 9.248 4.355 1.00 87.44 102 ALA A N 1
ATOM 751 C CA . ALA A 1 102 ? -10.590 9.877 3.122 1.00 87.44 102 ALA A CA 1
ATOM 752 C C . ALA A 1 102 ? -9.798 8.897 2.240 1.00 87.44 102 ALA A C 1
ATOM 754 O O . ALA A 1 102 ? -10.000 8.846 1.028 1.00 87.44 102 ALA A O 1
ATOM 755 N N . THR A 1 103 ? -8.940 8.074 2.847 1.00 88.50 103 THR A N 1
ATOM 756 C CA . THR A 1 103 ? -8.179 7.038 2.132 1.00 88.50 103 THR A CA 1
ATOM 757 C C . THR A 1 103 ? -9.107 6.000 1.514 1.00 88.50 103 THR A C 1
ATOM 759 O O . THR A 1 103 ? -8.955 5.649 0.347 1.00 88.50 103 THR A O 1
ATOM 762 N N . ARG A 1 104 ? -10.114 5.540 2.261 1.00 88.12 104 ARG A N 1
ATOM 763 C CA . ARG A 1 104 ? -11.116 4.614 1.732 1.00 88.12 104 ARG A CA 1
ATOM 764 C C . ARG A 1 104 ? -11.879 5.217 0.553 1.00 88.12 104 ARG A C 1
ATOM 766 O O . ARG A 1 104 ? -12.009 4.569 -0.474 1.00 88.12 104 ARG A O 1
ATOM 773 N N . ALA A 1 105 ? -12.317 6.465 0.674 1.00 85.00 105 ALA A N 1
ATOM 774 C CA . ALA A 1 105 ? -12.988 7.180 -0.404 1.00 85.00 105 ALA A CA 1
ATOM 775 C C . ALA A 1 105 ? -12.141 7.288 -1.686 1.00 85.00 105 ALA A C 1
ATOM 777 O O . ALA A 1 105 ? -12.665 7.127 -2.787 1.00 85.00 105 ALA A O 1
ATOM 778 N N . LEU A 1 106 ? -10.832 7.527 -1.550 1.00 84.19 106 LEU A N 1
ATOM 779 C CA . LEU A 1 106 ? -9.897 7.524 -2.679 1.00 84.19 106 LEU A CA 1
ATOM 780 C C . LEU A 1 106 ? -9.842 6.156 -3.371 1.00 84.19 106 LEU A C 1
ATOM 782 O O . LEU A 1 106 ? -9.870 6.092 -4.598 1.00 84.19 106 LEU A O 1
ATOM 786 N N . LEU A 1 107 ? -9.774 5.077 -2.588 1.00 85.06 107 LEU A N 1
ATOM 787 C CA . LEU A 1 107 ? -9.712 3.706 -3.102 1.00 85.06 107 LEU A CA 1
ATOM 788 C C . LEU A 1 107 ? -11.028 3.266 -3.753 1.00 85.06 107 LEU A C 1
ATOM 790 O O . LEU A 1 107 ? -11.008 2.597 -4.783 1.00 85.06 107 LEU A O 1
ATOM 794 N N . ASP A 1 108 ? -12.156 3.691 -3.190 1.00 86.38 108 ASP A N 1
ATOM 795 C CA . ASP A 1 108 ? -13.496 3.393 -3.698 1.00 86.38 108 ASP A CA 1
ATOM 796 C C . ASP A 1 108 ? -13.847 4.251 -4.940 1.00 86.38 108 ASP A C 1
ATOM 798 O O . ASP A 1 108 ? -14.917 4.099 -5.530 1.00 86.38 108 ASP A O 1
ATOM 802 N N . GLY A 1 109 ? -12.962 5.172 -5.354 1.00 78.75 109 GLY A N 1
ATOM 803 C CA . GLY A 1 109 ? -13.200 6.120 -6.452 1.00 78.75 109 GLY A CA 1
ATOM 804 C C . GLY A 1 109 ? -14.276 7.168 -6.140 1.00 78.75 109 GLY A C 1
ATOM 805 O O . GLY A 1 109 ? -14.610 7.995 -6.990 1.00 78.75 109 GLY A O 1
ATOM 806 N N . SER A 1 110 ? -14.804 7.153 -4.918 1.00 62.59 110 SER A N 1
ATOM 807 C CA . SER A 1 110 ? -15.815 8.055 -4.392 1.00 62.59 110 SER A CA 1
ATOM 808 C C . SER A 1 110 ? -15.141 9.070 -3.480 1.00 62.59 110 SER A C 1
ATOM 810 O O . SER A 1 110 ? -15.314 9.032 -2.261 1.00 62.59 110 SER A O 1
ATOM 812 N N . LEU A 1 111 ? -14.332 9.965 -4.045 1.00 53.34 111 LEU A N 1
ATOM 813 C CA . LEU A 1 111 ? -13.908 11.142 -3.290 1.00 53.34 111 LEU A CA 1
ATOM 814 C C . LEU A 1 111 ? -15.166 11.786 -2.679 1.00 53.34 111 LEU A C 1
ATOM 816 O O . LEU A 1 111 ? -16.117 12.021 -3.429 1.00 53.34 111 LEU A O 1
ATOM 820 N N . PRO A 1 112 ? -15.223 12.057 -1.359 1.00 43.84 112 PRO A N 1
ATOM 821 C CA . PRO A 1 112 ? -16.254 12.943 -0.854 1.00 43.84 112 PRO A CA 1
ATOM 822 C C . PRO A 1 112 ? -16.125 14.243 -1.640 1.00 43.84 112 PRO A C 1
ATOM 824 O O . PRO A 1 112 ? -15.000 14.688 -1.900 1.00 43.84 112 PRO A O 1
ATOM 827 N N . ASP A 1 113 ? -17.258 14.828 -2.033 1.00 43.50 113 ASP A N 1
ATOM 828 C CA . ASP A 1 113 ? -17.283 16.203 -2.512 1.00 43.50 113 ASP A CA 1
ATOM 829 C C . ASP A 1 113 ? -16.415 17.011 -1.555 1.00 43.50 113 ASP A C 1
ATOM 831 O O . ASP A 1 113 ? -16.686 17.076 -0.354 1.00 43.50 113 ASP A O 1
ATOM 835 N N . VAL A 1 114 ? -15.291 17.512 -2.066 1.00 43.31 114 VAL A N 1
ATOM 836 C CA . VAL A 1 114 ? -14.350 18.288 -1.276 1.00 43.31 114 VAL A CA 1
ATOM 837 C C . VAL A 1 114 ? -15.144 19.487 -0.782 1.00 43.31 114 VAL A C 1
ATOM 839 O O . VAL A 1 114 ? -15.406 20.421 -1.540 1.00 43.31 114 VAL A O 1
ATOM 842 N N . VAL A 1 115 ? -15.571 19.452 0.482 1.00 41.06 115 VAL A N 1
ATOM 843 C CA . VAL A 1 115 ? -16.113 20.624 1.155 1.00 41.06 115 VAL A CA 1
ATOM 844 C C . VAL A 1 115 ? -14.920 21.541 1.344 1.00 41.06 115 VAL A C 1
ATOM 846 O O . VAL A 1 115 ? -14.187 21.459 2.329 1.00 41.06 115 VAL A O 1
ATOM 849 N N . CYS A 1 116 ? -14.673 22.380 0.341 1.00 35.84 116 CYS A N 1
ATOM 850 C CA . CYS A 1 116 ? -13.804 23.521 0.525 1.00 35.84 116 CYS A CA 1
ATOM 851 C C . CYS A 1 116 ? -14.329 24.321 1.719 1.00 35.84 116 CYS A C 1
ATOM 853 O O . CYS A 1 116 ? -15.541 24.550 1.810 1.00 35.84 116 CYS A O 1
ATOM 855 N N . PRO A 1 117 ? -13.446 24.775 2.624 1.00 36.31 117 PRO A N 1
ATOM 856 C CA . PRO A 1 117 ? -13.842 25.770 3.604 1.00 36.31 117 PRO A CA 1
ATOM 857 C C . PRO A 1 117 ? -14.457 26.974 2.867 1.00 36.31 117 PRO A C 1
ATOM 859 O O . PRO A 1 117 ? -14.038 27.289 1.747 1.00 36.31 117 PRO A O 1
ATOM 862 N N . PRO A 1 118 ? -15.477 27.634 3.439 1.00 36.47 118 PRO A N 1
ATOM 863 C CA . PRO A 1 118 ? -16.159 28.732 2.769 1.00 36.47 118 PRO A CA 1
ATOM 864 C C . PRO A 1 118 ? -15.175 29.880 2.515 1.00 36.47 118 PRO A C 1
ATOM 866 O O . PRO A 1 118 ? -14.765 30.574 3.441 1.00 36.47 118 PRO A O 1
ATOM 869 N N . GLY A 1 119 ? -14.788 30.059 1.249 1.00 45.47 119 GLY A N 1
ATOM 870 C CA . GLY A 1 119 ? -13.848 31.101 0.840 1.00 45.47 119 GLY A CA 1
ATOM 871 C C . GLY A 1 119 ? -13.152 30.807 -0.487 1.00 45.47 119 GLY A C 1
ATOM 872 O O . GLY A 1 119 ? -11.987 30.446 -0.498 1.00 45.47 119 GLY A O 1
ATOM 873 N N . VAL A 1 120 ? -13.884 31.034 -1.585 1.00 51.16 120 VAL A N 1
ATOM 874 C CA . VAL A 1 120 ? -13.438 31.192 -2.988 1.00 51.16 120 VAL A CA 1
ATOM 875 C C . VAL A 1 120 ? -12.735 30.005 -3.676 1.00 51.16 120 VAL A C 1
ATOM 877 O O . VAL A 1 120 ? -11.540 29.775 -3.550 1.00 51.16 120 VAL A O 1
ATOM 880 N N . GLY A 1 121 ? -13.490 29.324 -4.544 1.00 52.41 121 GLY A N 1
ATOM 881 C CA . GLY A 1 121 ? -12.979 28.464 -5.614 1.00 52.41 121 GLY A CA 1
ATOM 882 C C . GLY A 1 121 ? -13.774 28.717 -6.896 1.00 52.41 121 GLY A C 1
ATOM 883 O O . GLY A 1 121 ? -14.958 29.060 -6.830 1.00 52.41 121 GLY A O 1
ATOM 884 N N . TRP A 1 122 ? -13.128 28.629 -8.061 1.00 56.28 122 TRP A N 1
ATOM 885 C CA . TRP A 1 122 ? -13.777 28.836 -9.365 1.00 56.28 122 TRP A CA 1
ATOM 886 C C . TRP A 1 122 ? -13.840 27.495 -10.098 1.00 56.28 122 TRP A C 1
ATOM 888 O O . TRP A 1 122 ? -12.873 26.735 -10.089 1.00 56.28 122 TRP A O 1
ATOM 898 N N . SER A 1 123 ? -14.958 27.196 -10.759 1.00 62.22 123 SER A N 1
ATOM 899 C CA . SER A 1 123 ? -15.083 26.019 -11.624 1.00 62.22 123 SER A CA 1
ATOM 900 C C . SER A 1 123 ? -15.128 26.423 -13.098 1.00 62.22 123 SER A C 1
ATOM 902 O O . SER A 1 123 ? -15.762 27.407 -13.487 1.00 62.22 123 SER A O 1
ATOM 904 N N . CYS A 1 124 ? -14.428 25.670 -13.947 1.00 54.66 124 CYS A N 1
ATOM 905 C CA . CYS A 1 124 ? -14.463 25.873 -15.392 1.00 54.66 124 CYS A CA 1
ATOM 906 C C . CYS A 1 124 ? -15.816 25.418 -15.964 1.00 54.66 124 CYS A C 1
ATOM 908 O O . CYS A 1 124 ? -16.167 24.247 -15.841 1.00 54.66 124 CYS A O 1
ATOM 910 N N . ARG A 1 125 ? -16.544 26.296 -16.671 1.00 54.53 125 ARG A N 1
ATOM 911 C CA . ARG A 1 125 ? -17.827 25.936 -17.314 1.00 54.53 125 ARG A CA 1
ATOM 912 C C . ARG A 1 125 ? -17.712 24.878 -18.416 1.00 54.53 125 ARG A C 1
ATOM 914 O O . ARG A 1 125 ? -18.681 24.171 -18.653 1.00 54.53 125 ARG A O 1
ATOM 921 N N . GLY A 1 126 ? -16.556 24.758 -19.072 1.00 56.41 126 GLY A N 1
ATOM 922 C CA . GLY A 1 126 ? -16.369 23.799 -20.165 1.00 56.41 126 GLY A CA 1
ATOM 923 C C . GLY A 1 126 ? -16.204 22.349 -19.702 1.00 56.41 126 GLY A C 1
ATOM 924 O O . GLY A 1 126 ? -16.676 21.438 -20.369 1.00 56.41 126 GLY A O 1
ATOM 925 N N . CYS A 1 127 ? -15.541 22.121 -18.563 1.00 56.06 127 CYS A N 1
ATOM 926 C CA . CYS A 1 127 ? -15.190 20.766 -18.112 1.00 56.06 127 CYS A CA 1
ATOM 927 C C . CYS A 1 127 ? -15.486 20.480 -16.633 1.00 56.06 127 CYS A C 1
ATOM 929 O O . CYS A 1 127 ? -15.156 19.403 -16.147 1.00 56.06 127 CYS A O 1
ATOM 931 N N . GLY A 1 128 ? -16.047 21.439 -15.893 1.00 55.28 128 GLY A N 1
ATOM 932 C CA . GLY A 1 128 ? -16.335 21.298 -14.462 1.00 55.28 128 GLY A CA 1
ATOM 933 C C . GLY A 1 128 ? -15.096 21.270 -13.563 1.00 55.28 128 GLY A C 1
ATOM 934 O O . GLY A 1 128 ? -15.222 21.074 -12.360 1.00 55.28 128 GLY A O 1
ATOM 935 N N . HIS A 1 129 ? -13.895 21.469 -14.113 1.00 56.22 129 HIS A N 1
ATOM 936 C CA . HIS A 1 129 ? -12.662 21.430 -13.335 1.00 56.22 129 HIS A CA 1
ATOM 937 C C . HIS A 1 129 ? -12.630 22.562 -12.301 1.00 56.22 129 HIS A C 1
ATOM 939 O O . HIS A 1 129 ? -12.686 23.739 -12.668 1.00 56.22 129 HIS A O 1
ATOM 945 N N . ALA A 1 130 ? -12.553 22.193 -11.021 1.00 57.34 130 ALA A N 1
ATOM 946 C CA . ALA A 1 130 ? -12.390 23.119 -9.911 1.00 57.34 130 ALA A CA 1
ATOM 947 C C . ALA A 1 130 ? -10.928 23.570 -9.818 1.00 57.34 130 ALA A C 1
ATOM 949 O O . ALA A 1 130 ? -10.022 22.740 -9.741 1.00 57.34 130 ALA A O 1
ATOM 950 N N . MET A 1 131 ? -10.706 24.882 -9.826 1.00 57.28 131 MET A N 1
ATOM 951 C CA . MET A 1 131 ? -9.408 25.484 -9.547 1.00 57.28 131 MET A CA 1
ATOM 952 C C . MET A 1 131 ? -9.456 26.113 -8.156 1.00 57.28 131 MET A C 1
ATOM 954 O O . MET A 1 131 ? -10.279 26.990 -7.881 1.00 57.28 131 MET A O 1
ATOM 958 N N . LEU A 1 132 ? -8.587 25.619 -7.278 1.00 54.16 132 LEU A N 1
ATOM 959 C CA . LEU A 1 132 ? -8.432 26.099 -5.910 1.00 54.16 132 LEU A CA 1
ATOM 960 C C . LEU A 1 132 ? -7.334 27.154 -5.884 1.00 54.16 132 LEU A C 1
ATOM 962 O O . LEU A 1 132 ? -6.206 26.888 -6.295 1.00 54.16 132 LEU A O 1
ATOM 966 N N . THR A 1 133 ? -7.651 28.347 -5.394 1.00 51.03 133 THR A N 1
ATOM 967 C CA . THR A 1 133 ? -6.645 29.369 -5.106 1.00 51.03 133 THR A CA 1
ATOM 968 C C . THR A 1 133 ? -6.105 29.129 -3.705 1.00 51.03 133 THR A C 1
ATOM 970 O O . THR A 1 133 ? -6.809 29.324 -2.716 1.00 51.03 133 THR A O 1
ATOM 973 N N . ALA A 1 134 ? -4.855 28.686 -3.608 1.00 39.53 134 ALA A N 1
ATOM 974 C CA . ALA A 1 134 ? -4.134 28.683 -2.345 1.00 39.53 134 ALA A CA 1
ATOM 975 C C . ALA A 1 134 ? -3.586 30.100 -2.092 1.00 39.53 134 ALA A C 1
ATOM 977 O O . ALA A 1 134 ? -2.557 30.463 -2.652 1.00 39.53 134 ALA A O 1
ATOM 978 N N . GLY A 1 135 ? -4.277 30.903 -1.277 1.00 42.03 135 GLY A N 1
ATOM 979 C CA . GLY A 1 135 ? -3.776 32.203 -0.798 1.00 42.03 135 GLY A CA 1
ATOM 980 C C . GLY A 1 135 ? -4.709 33.393 -1.048 1.00 42.03 135 GLY A C 1
ATOM 981 O O . GLY A 1 135 ? -5.519 33.382 -1.966 1.00 42.03 135 GLY A O 1
ATOM 982 N N . ILE A 1 136 ? -4.598 34.410 -0.187 1.00 41.41 136 ILE A N 1
ATOM 983 C CA . ILE A 1 136 ? -5.508 35.569 -0.068 1.00 41.41 136 ILE A CA 1
ATOM 984 C C . ILE A 1 136 ? -5.247 36.671 -1.122 1.00 41.41 136 ILE A C 1
ATOM 986 O O . ILE A 1 136 ? -6.058 37.583 -1.250 1.00 41.41 136 ILE A O 1
ATOM 990 N N . ASP A 1 137 ? -4.205 36.571 -1.951 1.00 40.59 137 ASP A N 1
ATOM 991 C CA . ASP A 1 137 ? -3.940 37.552 -3.013 1.00 40.59 137 ASP A CA 1
ATOM 992 C C . ASP A 1 137 ? -4.430 37.066 -4.383 1.00 40.59 137 ASP A C 1
ATOM 994 O O . ASP A 1 137 ? -3.894 36.142 -4.996 1.00 40.59 137 ASP A O 1
ATOM 998 N N . VAL A 1 138 ? -5.495 37.710 -4.865 1.00 46.81 138 VAL A N 1
ATOM 999 C CA . VAL A 1 138 ? -6.139 37.413 -6.146 1.00 46.81 138 VAL A CA 1
ATOM 1000 C C . VAL A 1 138 ? -5.390 38.126 -7.269 1.00 46.81 138 VAL A C 1
ATOM 1002 O O . VAL A 1 138 ? -5.685 39.277 -7.590 1.00 46.81 138 VAL A O 1
ATOM 1005 N N . GLN A 1 139 ? -4.478 37.419 -7.931 1.00 42.66 139 GLN A N 1
ATOM 1006 C CA . GLN A 1 139 ? -4.063 37.770 -9.288 1.00 42.66 139 GLN A CA 1
ATOM 1007 C C . GLN A 1 139 ? -4.380 36.592 -10.219 1.00 42.66 139 GLN A C 1
ATOM 1009 O O . GLN A 1 139 ? -3.888 35.486 -9.989 1.00 42.66 139 GLN A O 1
ATOM 1014 N N . PRO A 1 140 ? -5.258 36.770 -11.228 1.00 50.22 140 PRO A N 1
ATOM 1015 C CA . PRO A 1 140 ? -5.582 35.692 -12.153 1.00 50.22 140 PRO A CA 1
ATOM 1016 C C . PRO A 1 140 ? -4.324 35.278 -12.932 1.00 50.22 140 PRO A C 1
ATOM 1018 O O . PRO A 1 140 ? -3.497 36.142 -13.234 1.00 50.22 140 PRO A O 1
ATOM 1021 N N . PRO A 1 141 ? -4.175 33.988 -13.289 1.00 47.03 141 PRO A N 1
ATOM 1022 C CA . PRO A 1 141 ? -3.077 33.557 -14.142 1.00 47.03 141 PRO A CA 1
ATOM 1023 C C . PRO A 1 141 ? -3.119 34.353 -15.451 1.00 47.03 141 PRO A C 1
ATOM 1025 O O . PRO A 1 141 ? -4.164 34.464 -16.096 1.00 47.03 141 PRO A O 1
ATOM 1028 N N . GLU A 1 142 ? -1.979 34.923 -15.843 1.00 48.31 142 GLU A N 1
ATOM 1029 C CA . GLU A 1 142 ? -1.843 35.699 -17.085 1.00 48.31 142 GLU A CA 1
ATOM 1030 C C . GLU A 1 142 ? -2.212 34.860 -18.323 1.00 48.31 142 GLU A C 1
ATOM 1032 O O . GLU A 1 142 ? -2.680 35.381 -19.337 1.00 48.31 142 GLU A O 1
ATOM 1037 N N . SER A 1 143 ? -2.129 33.534 -18.204 1.00 52.03 143 SER A N 1
ATOM 1038 C CA . SER A 1 143 ? -2.787 32.582 -19.087 1.00 52.03 143 SER A CA 1
ATOM 1039 C C . SER A 1 143 ? -4.261 32.408 -18.691 1.00 52.03 143 SER A C 1
ATOM 1041 O O . SER A 1 143 ? -4.623 31.596 -17.844 1.00 52.03 143 SER A O 1
ATOM 1043 N N . ARG A 1 144 ? -5.160 33.138 -19.363 1.00 57.88 144 ARG A N 1
ATOM 1044 C CA . ARG A 1 144 ? -6.631 33.067 -19.189 1.00 57.88 144 ARG A CA 1
ATOM 1045 C C . ARG A 1 144 ? -7.271 31.736 -19.636 1.00 57.88 144 ARG A C 1
ATOM 1047 O O . ARG A 1 144 ? -8.435 31.727 -20.033 1.00 57.88 144 ARG A O 1
ATOM 1054 N N . LEU A 1 145 ? -6.534 30.627 -19.629 1.00 60.50 145 LEU A N 1
ATOM 1055 C CA . LEU A 1 145 ? -6.963 29.332 -20.154 1.00 60.50 145 LEU A CA 1
ATOM 1056 C C . LEU A 1 145 ? -7.024 28.299 -19.031 1.00 60.50 145 LEU A C 1
ATOM 1058 O O . LEU A 1 145 ? -6.094 28.161 -18.240 1.00 60.50 145 LEU A O 1
ATOM 1062 N N . CYS A 1 146 ? -8.108 27.526 -18.985 1.00 59.88 146 CYS A N 1
ATOM 1063 C CA . CYS A 1 146 ? -8.174 26.367 -18.100 1.00 59.88 146 CYS A CA 1
ATOM 1064 C C . CYS A 1 146 ? -7.046 25.371 -18.450 1.00 59.88 146 CYS A C 1
ATOM 1066 O O . CYS A 1 146 ? -6.973 24.953 -19.607 1.00 59.88 146 CYS A O 1
ATOM 1068 N N . PRO A 1 147 ? -6.231 24.899 -17.488 1.00 60.19 147 PRO A N 1
ATOM 1069 C CA . PRO A 1 147 ? -5.110 23.993 -17.765 1.00 60.19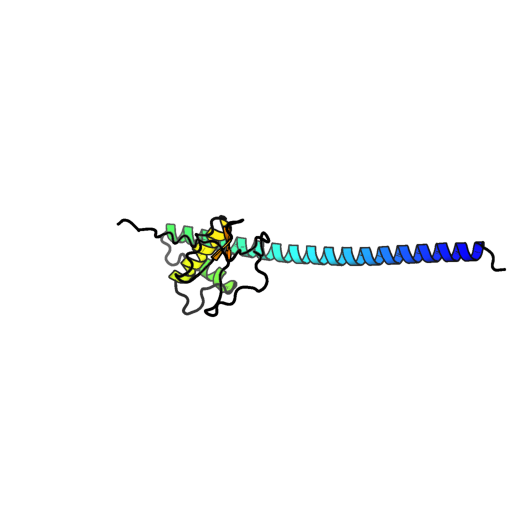 147 PRO A CA 1
ATOM 1070 C C . PRO A 1 147 ? -5.552 22.626 -18.303 1.00 60.19 147 PRO A C 1
ATOM 1072 O O . PRO A 1 147 ? -4.753 21.895 -18.876 1.00 60.19 147 PRO A O 1
ATOM 1075 N N . ARG A 1 148 ? -6.833 22.273 -18.132 1.00 60.97 148 ARG A N 1
ATOM 1076 C CA . ARG A 1 148 ? -7.376 20.975 -18.542 1.00 60.97 148 ARG A CA 1
ATOM 1077 C C . ARG A 1 148 ? -8.036 20.977 -19.919 1.00 60.97 148 ARG A C 1
ATOM 1079 O O . ARG A 1 148 ? -8.017 19.958 -20.595 1.00 60.97 148 ARG A O 1
ATOM 1086 N N . CYS A 1 149 ? -8.658 22.082 -20.321 1.00 64.69 149 CYS A N 1
ATOM 1087 C CA . CYS A 1 149 ? -9.433 22.140 -21.570 1.00 64.69 149 CYS A CA 1
ATOM 1088 C C . CYS A 1 149 ? -9.131 23.364 -22.438 1.00 64.69 149 CYS A C 1
ATOM 1090 O O . CYS A 1 149 ? -9.784 23.554 -23.458 1.00 64.69 149 CYS A O 1
ATOM 1092 N N . ALA A 1 150 ? -8.186 24.211 -22.022 1.00 64.12 150 ALA A N 1
ATOM 1093 C CA . ALA A 1 150 ? -7.824 25.459 -22.685 1.00 64.12 150 ALA A CA 1
ATOM 1094 C C . ALA A 1 150 ? -9.009 26.415 -22.943 1.00 64.12 150 ALA A C 1
ATOM 1096 O O . ALA A 1 150 ? -8.951 27.259 -23.830 1.00 64.12 150 ALA A O 1
ATOM 1097 N N . HIS A 1 151 ? -10.096 26.307 -22.172 1.00 60.81 151 HIS A N 1
ATOM 1098 C CA . HIS A 1 151 ? -11.248 27.192 -22.327 1.00 60.81 151 HIS A CA 1
ATOM 1099 C C . HIS A 1 151 ? -10.903 28.613 -21.840 1.00 60.81 151 HIS A C 1
ATOM 1101 O O . HIS A 1 151 ? -10.391 28.736 -20.720 1.00 60.81 151 HIS A O 1
ATOM 1107 N N . PRO A 1 152 ? -11.198 29.675 -22.621 1.00 58.53 152 PRO A N 1
ATOM 1108 C CA . PRO A 1 152 ? -10.918 31.052 -22.231 1.00 58.53 152 PRO A CA 1
ATOM 1109 C C . PRO A 1 152 ? -11.832 31.521 -21.095 1.00 58.53 152 PRO A C 1
ATOM 1111 O O . PRO A 1 152 ? -13.031 31.227 -21.076 1.00 58.53 152 PRO A O 1
ATOM 1114 N N . ALA A 1 153 ? -11.258 32.261 -20.147 1.00 55.25 153 ALA A N 1
ATOM 1115 C CA . ALA A 1 153 ? -11.984 33.004 -19.124 1.00 55.25 153 ALA A CA 1
ATOM 1116 C C . ALA A 1 153 ? -12.476 34.331 -19.728 1.00 55.25 153 ALA A C 1
ATOM 1118 O O . ALA A 1 153 ? -11.774 35.340 -19.693 1.00 55.25 153 ALA A O 1
ATOM 1119 N N . ASP A 1 154 ? -13.648 34.318 -20.363 1.00 48.88 154 ASP A N 1
ATOM 1120 C CA . ASP A 1 154 ? -14.235 35.525 -20.951 1.00 48.88 154 ASP A CA 1
ATOM 1121 C C . ASP A 1 154 ? -14.755 36.467 -19.847 1.00 48.88 154 ASP A C 1
ATOM 1123 O O . ASP A 1 154 ? -15.516 36.063 -18.965 1.00 48.88 154 ASP A O 1
ATOM 1127 N N . SER A 1 155 ? -14.305 37.722 -19.868 1.00 45.66 155 SER A N 1
ATOM 1128 C CA . SER A 1 155 ? -14.470 38.700 -18.784 1.00 45.66 155 SER A CA 1
ATOM 1129 C C . SER A 1 155 ? -15.709 39.589 -18.925 1.00 45.66 155 SER A C 1
ATOM 1131 O O . SER A 1 155 ? -15.837 40.564 -18.190 1.00 45.66 155 SER A O 1
ATOM 1133 N N . SER A 1 156 ? -16.614 39.299 -19.864 1.00 41.53 156 SER A N 1
ATOM 1134 C CA . SER A 1 156 ? -17.734 40.201 -20.178 1.00 41.53 156 SER A CA 1
ATOM 1135 C C . SER A 1 156 ? -19.137 39.641 -19.925 1.00 41.53 156 SER A C 1
ATOM 1137 O O . SER A 1 156 ? -20.098 40.403 -19.999 1.00 41.53 156 SER A O 1
ATOM 1139 N N . GLN A 1 157 ? -19.288 38.367 -19.537 1.00 40.47 157 GLN A N 1
ATOM 1140 C CA . GLN A 1 157 ? -20.586 37.802 -19.143 1.00 40.47 157 GLN A CA 1
ATOM 1141 C C . GLN A 1 157 ? -20.477 36.784 -17.990 1.00 40.47 157 GLN A C 1
ATOM 1143 O O . GLN A 1 157 ? -20.166 35.608 -18.166 1.00 40.47 157 GLN A O 1
ATOM 1148 N N . THR A 1 158 ? -20.800 37.284 -16.796 1.00 40.16 158 THR A N 1
ATOM 1149 C CA . THR A 1 158 ? -21.760 36.700 -15.841 1.00 40.16 158 THR A CA 1
ATOM 1150 C C . THR A 1 158 ? -21.566 35.268 -15.322 1.00 40.16 158 THR A C 1
ATOM 1152 O O . THR A 1 158 ? -21.511 34.280 -16.053 1.00 40.16 158 THR A O 1
ATOM 1155 N N . GLY A 1 159 ? -21.726 35.143 -14.003 1.00 33.81 159 GLY A N 1
ATOM 1156 C CA . GLY A 1 159 ? -22.542 34.067 -13.439 1.00 33.81 159 GLY A CA 1
ATOM 1157 C C . GLY A 1 159 ? -21.812 33.130 -12.492 1.00 33.81 159 GLY A C 1
ATOM 1158 O O . GLY A 1 159 ? -21.771 31.928 -12.740 1.00 33.81 159 GLY A O 1
ATOM 1159 N N . VAL A 1 160 ? -21.301 33.660 -11.380 1.00 37.59 160 VAL A N 1
ATOM 1160 C CA . VAL A 1 160 ? -21.151 32.853 -10.164 1.00 37.59 160 VAL A CA 1
ATOM 1161 C C . VAL A 1 160 ? -22.554 32.385 -9.781 1.00 37.59 160 VAL A C 1
ATOM 1163 O O . VAL A 1 160 ? -23.406 33.198 -9.422 1.00 37.59 160 VAL A O 1
ATOM 1166 N N . ARG A 1 161 ? -22.829 31.084 -9.891 1.00 36.19 161 ARG A N 1
ATOM 1167 C CA . ARG A 1 161 ? -24.051 30.503 -9.334 1.00 36.19 161 ARG A CA 1
ATOM 1168 C C . ARG A 1 161 ? -23.750 30.141 -7.883 1.00 36.19 161 ARG A C 1
ATOM 1170 O O . ARG A 1 161 ? -23.203 29.080 -7.609 1.00 36.19 161 ARG A O 1
ATOM 1177 N N . LEU A 1 162 ? -24.067 31.046 -6.959 1.00 37.50 162 LEU A N 1
ATOM 1178 C CA . LEU A 1 162 ? -24.146 30.704 -5.540 1.00 37.50 162 LEU A CA 1
ATOM 1179 C C . LEU A 1 162 ? -25.354 29.780 -5.366 1.00 37.50 162 LEU A C 1
ATOM 1181 O O . LEU A 1 162 ? -26.497 30.220 -5.473 1.00 37.50 162 LEU A O 1
ATOM 1185 N N . VAL A 1 163 ? -25.108 28.492 -5.147 1.00 35.72 163 VAL A N 1
ATOM 1186 C CA . VAL A 1 163 ? -26.158 27.555 -4.747 1.00 35.72 163 VAL A CA 1
ATOM 1187 C C . VAL A 1 163 ? -26.191 27.559 -3.223 1.00 35.72 163 VAL A C 1
ATOM 1189 O O . VAL A 1 163 ? -25.289 2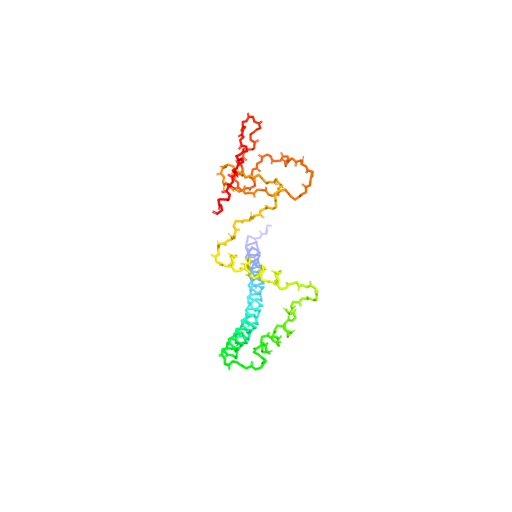7.042 -2.573 1.00 35.72 163 VAL A O 1
ATOM 1192 N N . ARG A 1 164 ? -27.214 28.192 -2.646 1.00 31.83 164 ARG A N 1
ATOM 1193 C CA . ARG A 1 164 ? -27.533 28.063 -1.222 1.00 31.83 164 ARG A CA 1
ATOM 1194 C C . ARG A 1 164 ? -28.283 26.743 -1.052 1.00 31.83 164 ARG A C 1
ATOM 1196 O O . ARG A 1 164 ? -29.399 26.627 -1.546 1.00 31.83 164 ARG A O 1
ATOM 1203 N N . MET A 1 165 ? -27.679 25.750 -0.403 1.00 31.53 165 MET A N 1
ATOM 1204 C CA . MET A 1 165 ? -28.430 24.588 0.080 1.00 31.53 165 MET A CA 1
ATOM 1205 C C . MET A 1 165 ? -28.971 24.927 1.469 1.00 31.53 165 MET A C 1
ATOM 1207 O O . MET A 1 165 ? -28.198 25.126 2.404 1.00 31.53 165 MET A O 1
ATOM 1211 N N . GLU A 1 166 ? -30.291 25.061 1.590 1.00 31.03 166 GLU A N 1
ATOM 1212 C CA . GLU A 1 166 ? -30.951 25.083 2.894 1.00 31.03 166 GLU A CA 1
ATOM 1213 C C . GLU A 1 166 ? -31.016 23.649 3.419 1.00 31.03 166 GLU A C 1
ATOM 1215 O O . GLU A 1 166 ? -31.582 22.764 2.780 1.00 31.03 166 GLU A O 1
ATOM 1220 N N . VAL A 1 167 ? -30.392 23.417 4.572 1.00 38.75 167 VAL A N 1
ATOM 1221 C CA . VAL A 1 167 ? -30.518 22.162 5.311 1.00 38.75 167 VAL A CA 1
ATOM 1222 C C . VAL A 1 167 ? -31.836 22.246 6.077 1.00 38.75 167 VAL A C 1
ATOM 1224 O O . VAL A 1 167 ? -31.928 22.952 7.079 1.00 38.75 167 VAL A O 1
ATOM 1227 N N . GLY A 1 168 ? -32.876 21.597 5.550 1.00 37.06 168 GLY A N 1
ATOM 1228 C CA . GLY A 1 168 ? -34.121 21.367 6.281 1.00 37.06 168 GLY A CA 1
ATOM 1229 C C . GLY A 1 168 ? -33.858 20.470 7.492 1.00 37.06 168 GLY A C 1
ATOM 1230 O O . GLY A 1 168 ? -33.146 19.475 7.368 1.00 37.06 168 GLY A O 1
ATOM 1231 N N . THR A 1 169 ? -34.392 20.886 8.641 1.00 42.84 169 THR A N 1
ATOM 1232 C CA . THR A 1 169 ? -34.372 20.200 9.947 1.00 42.84 169 THR A CA 1
ATOM 1233 C C . THR A 1 169 ? -34.980 18.810 9.916 1.00 42.84 169 THR A C 1
ATOM 1235 O O . THR A 1 169 ? -36.042 18.674 9.265 1.00 42.84 169 THR A O 1
#